Protein AF-A0A949LTR7-F1 (afdb_monomer)

Solvent-accessible surface area (backbone atoms only — not comparable to full-atom values): 5279 Å² total; per-residue (Å²): 134,69,56,54,28,78,69,15,49,50,75,56,52,43,36,53,49,37,47,53,50,52,53,50,49,37,59,75,67,66,65,77,76,85,50,67,54,61,42,52,28,47,50,28,43,52,51,14,49,18,23,39,54,26,18,62,63,39,41,64,54,27,56,50,42,54,72,78,45,63,91,60,30,19,37,57,93,46,51,41,68,52,49,30,56,52,28,38,51,50,13,52,49,30,44,60,47,32,77,74,53,112

Radius of gyration: 15.64 Å; Cα contacts (8 Å, |Δi|>4): 107; chains: 1; bounding box: 39×26×46 Å

Nearest PDB structures (foldseek):
  8zmg-assembly2_B  TM=3.250E-01  e=1.791E+00  Homo sapiens

Secondary structure (DSSP, 8-state):
--SEEGGGGHHHHHHHHHHHHHHHHHHHTT-----HHHHHHHHHHHHHHHHHHHHHHHHHHHHHHHHHSTTT-EETTEEHHHHHHHHHHHHHHHHHHTTT--

Sequence (102 aa):
MIIFRGWGSLVFFVPFFWIFALIGISIGMNYHETDPAALDVMMYRGGALALALSAFTLWPICNYRARVAPGVDTFSFIPMRYWTWVALAGAIGLLGWSFFAT

Structure (mmCIF, N/CA/C/O backbone):
data_AF-A0A949LTR7-F1
#
_entry.id   AF-A0A949LTR7-F1
#
loop_
_atom_site.group_PDB
_atom_site.id
_atom_site.type_symbol
_atom_site.label_atom_id
_atom_site.label_alt_id
_atom_site.label_comp_id
_atom_site.label_asym_id
_atom_site.label_entity_id
_atom_site.label_seq_id
_atom_site.pdbx_PDB_ins_code
_atom_site.Cartn_x
_atom_site.Cartn_y
_atom_site.Cartn_z
_atom_site.occupancy
_atom_site.B_iso_or_equiv
_atom_site.auth_seq_id
_atom_site.auth_comp_id
_atom_site.auth_asym_id
_atom_site.auth_atom_id
_atom_site.pdbx_PDB_model_num
ATOM 1 N N . MET A 1 1 ? -24.288 8.442 4.604 1.00 44.59 1 MET A N 1
ATOM 2 C CA . MET A 1 1 ? -23.290 7.368 4.793 1.00 44.59 1 MET A CA 1
ATOM 3 C C . MET A 1 1 ? -21.921 7.999 4.595 1.00 44.59 1 MET A C 1
ATOM 5 O O . MET A 1 1 ? -21.597 8.364 3.474 1.00 44.59 1 MET A O 1
ATOM 9 N N . ILE A 1 2 ? -21.197 8.304 5.673 1.00 56.44 2 ILE A N 1
ATOM 10 C CA . ILE A 1 2 ? -19.933 9.042 5.558 1.00 56.44 2 ILE A CA 1
ATOM 11 C C . ILE A 1 2 ? -18.863 8.030 5.136 1.00 56.44 2 ILE A C 1
ATOM 13 O O . ILE A 1 2 ? -18.487 7.176 5.930 1.00 56.44 2 ILE A O 1
ATOM 17 N N . ILE A 1 3 ? -18.417 8.101 3.878 1.00 68.00 3 ILE A N 1
ATOM 18 C CA . ILE A 1 3 ? -17.377 7.227 3.296 1.00 68.00 3 ILE A CA 1
ATOM 19 C C . ILE A 1 3 ? -16.071 7.286 4.118 1.00 68.00 3 ILE A C 1
ATOM 21 O O . ILE A 1 3 ? -15.303 6.328 4.135 1.00 68.00 3 ILE A O 1
ATOM 25 N N . PHE A 1 4 ? -15.852 8.377 4.856 1.00 74.62 4 PHE A N 1
ATOM 26 C CA . PHE A 1 4 ? -14.691 8.606 5.710 1.00 74.62 4 PHE A CA 1
ATOM 27 C C . PHE A 1 4 ? -15.123 8.934 7.140 1.00 74.62 4 PHE A C 1
ATOM 29 O O . PHE A 1 4 ? -15.634 10.022 7.394 1.00 74.62 4 PHE A O 1
ATOM 36 N N . ARG A 1 5 ? -14.901 8.041 8.106 1.00 78.81 5 ARG A N 1
ATOM 37 C CA . ARG A 1 5 ? -15.183 8.336 9.516 1.00 78.81 5 ARG A CA 1
ATOM 38 C C . ARG A 1 5 ? -13.888 8.416 10.315 1.00 78.81 5 ARG A C 1
ATOM 40 O O . ARG A 1 5 ? -13.102 7.468 10.327 1.00 78.81 5 ARG A O 1
ATOM 47 N N . GLY A 1 6 ? -13.689 9.553 10.984 1.00 82.38 6 GLY A N 1
ATOM 48 C CA . GLY A 1 6 ? -12.510 9.815 11.809 1.00 82.38 6 GLY A CA 1
ATOM 49 C C . GLY A 1 6 ? -11.223 9.784 10.987 1.00 82.38 6 GLY A C 1
ATOM 50 O O . GLY A 1 6 ? -11.108 10.457 9.966 1.00 82.38 6 GLY A O 1
ATOM 51 N N . TRP A 1 7 ? -10.270 8.964 11.415 1.00 84.19 7 TRP A N 1
ATOM 52 C CA . TRP A 1 7 ? -8.961 8.815 10.774 1.00 84.19 7 TRP A CA 1
ATOM 53 C C . TRP A 1 7 ? -8.993 7.952 9.502 1.00 84.19 7 TRP A C 1
ATOM 55 O O . TRP A 1 7 ? -7.964 7.774 8.853 1.00 84.19 7 TRP A O 1
ATOM 65 N N . GLY A 1 8 ? -10.171 7.460 9.094 1.00 81.62 8 GLY A N 1
ATOM 66 C CA . GLY A 1 8 ? -10.347 6.688 7.862 1.00 81.62 8 GLY A CA 1
ATOM 67 C C . GLY A 1 8 ? -9.944 7.434 6.585 1.00 81.62 8 GLY A C 1
ATOM 68 O O . GLY A 1 8 ? -9.580 6.800 5.603 1.00 81.62 8 GLY A O 1
ATOM 69 N N . SER A 1 9 ? -9.923 8.769 6.587 1.00 87.06 9 SER A N 1
ATOM 70 C CA . SER A 1 9 ? -9.433 9.560 5.448 1.00 87.06 9 SER A CA 1
ATOM 71 C C . SER A 1 9 ? -7.943 9.361 5.155 1.00 87.06 9 SER A C 1
ATOM 73 O O . SER A 1 9 ? -7.541 9.440 3.994 1.00 87.06 9 SER A O 1
ATOM 75 N N . LEU A 1 10 ? -7.122 9.027 6.158 1.00 86.81 10 LEU A N 1
ATOM 76 C CA . LEU A 1 10 ? -5.695 8.761 5.948 1.00 86.81 10 LEU A CA 1
ATOM 77 C C . LEU A 1 10 ? -5.446 7.573 5.025 1.00 86.81 10 LEU A C 1
ATOM 79 O O . LEU A 1 10 ? -4.456 7.558 4.302 1.00 86.81 10 LEU A O 1
ATOM 83 N N . VAL A 1 11 ? -6.354 6.599 5.018 1.00 85.56 11 VAL A N 1
ATOM 84 C CA . VAL A 1 11 ? -6.273 5.436 4.132 1.00 85.56 11 VAL A CA 1
ATOM 85 C C . VAL A 1 11 ? -6.296 5.849 2.658 1.00 85.56 11 VAL A C 1
ATOM 87 O O . VAL A 1 11 ? -5.711 5.164 1.829 1.00 85.56 11 VAL A O 1
ATOM 90 N N . PHE A 1 12 ? -6.931 6.976 2.332 1.00 86.06 12 PHE A N 1
ATOM 91 C CA . PHE A 1 12 ? -6.942 7.539 0.987 1.00 86.06 12 PHE A CA 1
ATOM 92 C C . PHE A 1 12 ? -5.761 8.490 0.760 1.00 86.06 12 PHE A C 1
ATOM 94 O O . PHE A 1 12 ? -5.040 8.359 -0.226 1.00 86.06 12 PHE A O 1
ATOM 101 N N . PHE A 1 13 ? -5.514 9.420 1.686 1.00 90.62 13 PHE A N 1
ATOM 102 C CA . PHE A 1 13 ? -4.482 10.444 1.496 1.00 90.62 13 PHE A CA 1
ATOM 103 C C . PHE A 1 13 ? -3.051 9.898 1.512 1.00 90.62 13 PHE A C 1
ATOM 105 O O . PHE A 1 13 ? -2.212 10.411 0.777 1.00 90.62 13 PHE A O 1
ATOM 112 N N . VAL A 1 14 ? -2.757 8.866 2.309 1.00 92.44 14 VAL A N 1
ATOM 113 C CA . VAL A 1 14 ? -1.396 8.316 2.417 1.00 92.44 14 VAL A CA 1
ATOM 114 C C . VAL A 1 14 ? -0.945 7.646 1.106 1.00 92.44 14 VAL A C 1
ATOM 116 O O . VAL A 1 14 ? 0.122 8.016 0.615 1.00 92.44 14 VAL A O 1
ATOM 119 N N . PRO A 1 15 ? -1.731 6.751 0.470 1.00 89.38 15 PRO A N 1
ATOM 120 C CA . PRO A 1 15 ? -1.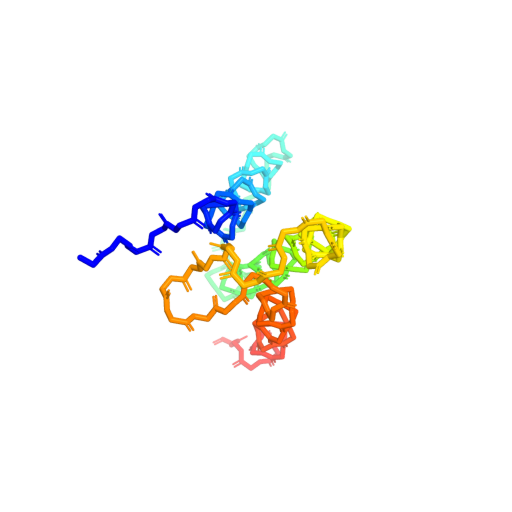415 6.245 -0.868 1.00 89.38 15 PRO A CA 1
ATOM 121 C C . PRO A 1 15 ? -1.265 7.331 -1.920 1.00 89.38 15 PRO A C 1
ATOM 123 O O . PRO A 1 15 ? -0.290 7.320 -2.666 1.00 89.38 15 PRO A O 1
ATOM 126 N N . PHE A 1 16 ? -2.180 8.301 -1.949 1.00 90.50 16 PHE A N 1
ATOM 127 C CA . PHE A 1 16 ? -2.088 9.414 -2.891 1.00 90.50 16 PHE A CA 1
ATOM 128 C C . PHE A 1 16 ? -0.797 10.216 -2.708 1.00 90.50 16 PHE A C 1
ATOM 130 O O . PHE A 1 16 ? -0.119 10.514 -3.689 1.00 90.50 16 PHE A O 1
ATOM 137 N N . PHE A 1 17 ? -0.420 10.511 -1.463 1.00 94.50 17 PHE A N 1
ATOM 138 C CA . PHE A 1 17 ? 0.836 11.186 -1.153 1.00 94.50 17 PHE A CA 1
ATOM 139 C C . PHE A 1 17 ? 2.046 10.412 -1.689 1.00 94.50 17 PHE A C 1
ATOM 141 O O . PHE A 1 17 ? 2.878 11.000 -2.376 1.00 94.50 17 PHE A O 1
ATOM 148 N N . TRP A 1 18 ? 2.136 9.102 -1.437 1.00 94.88 18 TRP A N 1
ATOM 149 C CA . TRP A 1 18 ? 3.267 8.297 -1.908 1.00 94.88 18 TRP A CA 1
ATOM 150 C C . TRP A 1 18 ? 3.330 8.183 -3.432 1.00 94.88 18 TRP A C 1
ATOM 152 O O . TRP A 1 18 ? 4.424 8.236 -3.989 1.00 94.88 18 TRP A O 1
ATOM 162 N N . ILE A 1 19 ? 2.185 8.090 -4.114 1.00 91.56 19 ILE A N 1
ATOM 163 C CA . ILE A 1 19 ? 2.130 8.104 -5.583 1.00 91.56 19 ILE A CA 1
ATOM 164 C C . ILE A 1 19 ? 2.703 9.421 -6.118 1.00 91.56 19 ILE A C 1
ATOM 166 O O . ILE A 1 19 ? 3.622 9.403 -6.934 1.00 91.56 19 ILE A O 1
ATOM 170 N N . PHE A 1 20 ? 2.217 10.566 -5.630 1.00 92.56 20 PHE A N 1
ATOM 171 C CA . PHE A 1 20 ? 2.711 11.871 -6.078 1.00 92.56 20 PHE A CA 1
ATOM 172 C C . PHE A 1 20 ? 4.175 12.115 -5.704 1.00 92.56 20 PHE A C 1
ATOM 174 O O . PHE A 1 20 ? 4.910 12.702 -6.495 1.00 92.56 20 PHE A O 1
ATOM 181 N N . ALA A 1 21 ? 4.619 11.642 -4.539 1.00 92.88 21 ALA A N 1
ATOM 182 C CA . ALA A 1 21 ? 6.016 11.733 -4.130 1.00 92.88 21 ALA A CA 1
ATOM 183 C C . ALA A 1 21 ? 6.930 10.950 -5.083 1.00 92.88 21 ALA A C 1
ATOM 185 O O . ALA A 1 21 ? 7.950 11.479 -5.516 1.00 92.88 21 ALA A O 1
ATOM 186 N N . LEU A 1 22 ? 6.552 9.724 -5.460 1.00 91.31 22 LEU A N 1
ATOM 187 C CA . LEU A 1 22 ? 7.322 8.915 -6.407 1.00 91.31 22 LEU A CA 1
ATOM 188 C C . LEU A 1 22 ? 7.337 9.531 -7.809 1.00 91.31 22 LEU A C 1
ATOM 190 O O . LEU A 1 22 ? 8.404 9.602 -8.411 1.00 91.31 22 LEU A O 1
ATOM 194 N N . ILE A 1 23 ? 6.205 10.058 -8.288 1.00 89.38 23 ILE A N 1
ATOM 195 C CA . ILE A 1 23 ? 6.151 10.812 -9.553 1.00 89.38 23 ILE A CA 1
ATOM 196 C C . ILE A 1 23 ? 7.097 12.020 -9.496 1.00 89.38 23 ILE A C 1
ATOM 198 O O . ILE A 1 23 ? 7.885 12.235 -10.415 1.00 89.38 23 ILE A O 1
ATOM 202 N N . GLY A 1 24 ? 7.064 12.787 -8.404 1.00 89.75 24 GLY A N 1
ATOM 203 C CA . GLY A 1 24 ? 7.948 13.934 -8.202 1.00 89.75 24 GLY A CA 1
ATOM 204 C C . GLY A 1 24 ? 9.431 13.553 -8.193 1.00 89.75 24 GLY A C 1
ATOM 205 O O . GLY A 1 24 ? 10.240 14.253 -8.800 1.00 89.75 24 GLY A O 1
ATOM 206 N N . ILE A 1 25 ? 9.788 12.425 -7.569 1.00 89.44 25 ILE A N 1
ATOM 207 C CA . ILE A 1 25 ? 11.156 11.883 -7.584 1.00 89.44 25 ILE A CA 1
ATOM 208 C C . ILE A 1 25 ? 11.569 11.512 -9.010 1.00 89.44 25 ILE A C 1
ATOM 210 O O . ILE A 1 25 ? 12.651 11.904 -9.440 1.00 89.44 25 ILE A O 1
ATOM 214 N N . SER A 1 26 ? 10.717 10.816 -9.768 1.00 87.75 26 SER A N 1
ATOM 215 C CA . SER A 1 26 ? 11.011 10.449 -11.159 1.00 87.75 26 SER A CA 1
ATOM 216 C C . SER A 1 26 ? 11.258 11.676 -12.039 1.00 87.75 26 SER A C 1
ATOM 218 O O . SER A 1 26 ? 12.246 11.705 -12.774 1.00 87.75 26 SER A O 1
ATOM 220 N N . ILE A 1 27 ? 10.423 12.714 -11.906 1.00 88.25 27 ILE A N 1
ATOM 221 C CA . ILE A 1 27 ? 10.603 13.992 -12.610 1.00 88.25 27 ILE A CA 1
ATOM 222 C C . ILE A 1 27 ? 11.919 14.658 -12.186 1.00 88.25 27 ILE A C 1
ATOM 224 O O . ILE A 1 27 ? 12.704 15.058 -13.041 1.00 88.25 27 ILE A O 1
ATOM 228 N N . GLY A 1 28 ? 12.200 14.743 -10.882 1.00 89.44 28 GLY A N 1
ATOM 229 C CA . GLY A 1 28 ? 13.423 15.365 -10.360 1.00 89.44 28 GLY A CA 1
ATOM 230 C C . GLY A 1 28 ? 14.711 14.642 -10.767 1.00 89.44 28 GLY A C 1
ATOM 231 O O . GLY A 1 28 ? 15.750 15.277 -10.928 1.00 89.44 28 GLY A O 1
ATOM 232 N N . MET A 1 29 ? 14.642 13.328 -10.986 1.00 90.19 29 MET A N 1
ATOM 233 C CA . MET A 1 29 ? 15.749 12.518 -11.502 1.00 90.19 29 MET A CA 1
ATOM 234 C C . MET A 1 2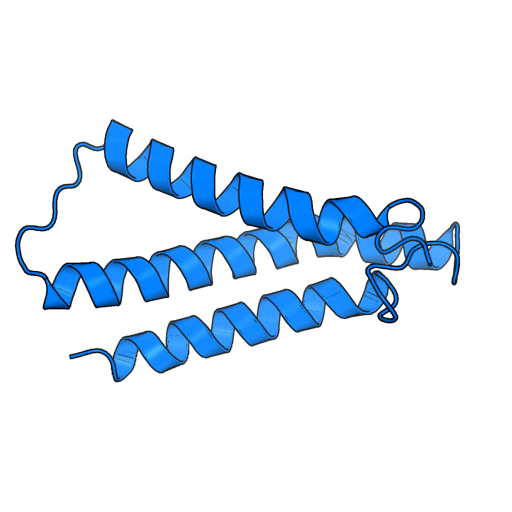9 ? 15.884 12.578 -13.031 1.00 90.19 29 MET A C 1
ATOM 236 O O . MET A 1 29 ? 16.778 11.936 -13.578 1.00 90.19 29 MET A O 1
ATOM 240 N N . ASN A 1 30 ? 15.017 13.326 -13.724 1.00 84.62 30 ASN A N 1
ATOM 241 C CA . ASN A 1 30 ? 14.889 13.322 -15.183 1.00 84.62 30 ASN A CA 1
ATOM 242 C C . ASN A 1 30 ? 14.716 11.909 -15.768 1.00 84.62 30 ASN A C 1
ATOM 244 O O . ASN A 1 30 ? 15.100 11.660 -16.910 1.00 84.62 30 ASN A O 1
ATOM 248 N N . TYR A 1 31 ? 14.123 10.977 -15.019 1.00 80.56 31 TYR A N 1
ATOM 249 C CA . TYR A 1 31 ? 13.899 9.622 -15.512 1.00 80.56 31 TYR A CA 1
ATO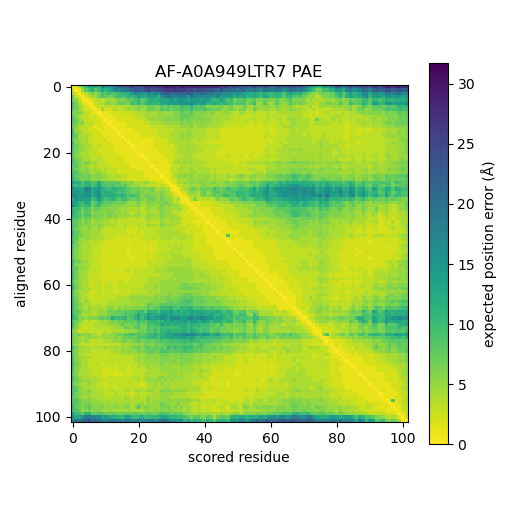M 250 C C . TYR A 1 31 ? 12.828 9.643 -16.605 1.00 80.56 31 TYR A C 1
ATOM 252 O O . TYR A 1 31 ? 11.680 9.998 -16.338 1.00 80.56 31 TYR A O 1
ATOM 260 N N . HIS A 1 32 ? 13.216 9.291 -17.830 1.00 78.44 32 HIS A N 1
ATOM 261 C CA . HIS A 1 32 ? 12.328 9.205 -18.985 1.00 78.44 32 HIS A CA 1
ATOM 262 C C . HIS A 1 32 ? 12.519 7.839 -19.631 1.00 78.44 32 HIS A C 1
ATOM 264 O O . HIS A 1 32 ? 13.586 7.556 -20.174 1.00 78.44 32 HIS A O 1
ATOM 270 N N . GLU A 1 33 ? 11.485 7.007 -19.561 1.00 79.12 33 GLU A N 1
ATOM 271 C CA . GLU A 1 33 ? 11.450 5.732 -20.266 1.00 79.12 33 GLU A CA 1
ATOM 272 C C . GLU A 1 33 ? 10.767 5.934 -21.619 1.00 79.12 33 GLU A C 1
ATOM 274 O O . GLU A 1 33 ? 9.685 6.520 -21.689 1.00 79.12 33 GLU A O 1
ATOM 279 N N . THR A 1 34 ? 11.421 5.500 -22.695 1.00 82.00 34 THR A N 1
ATOM 280 C CA . THR A 1 34 ? 10.898 5.673 -24.067 1.00 82.00 34 THR A CA 1
ATOM 281 C C . THR A 1 34 ? 10.235 4.412 -24.602 1.00 82.00 34 THR A C 1
ATOM 283 O O . THR A 1 34 ? 9.436 4.494 -25.534 1.00 82.00 34 THR A O 1
ATOM 286 N N . ASP A 1 35 ? 10.531 3.264 -23.992 1.00 86.06 35 ASP A N 1
ATOM 287 C CA . ASP A 1 35 ? 9.880 2.000 -24.296 1.00 86.06 35 ASP A CA 1
ATOM 288 C C . ASP A 1 35 ? 8.558 1.880 -23.506 1.00 86.06 35 ASP A C 1
ATOM 290 O O . ASP A 1 35 ? 8.581 1.860 -22.270 1.00 86.06 35 ASP A O 1
ATOM 294 N N . PRO A 1 36 ? 7.394 1.796 -24.181 1.00 81.94 36 PRO A N 1
ATOM 295 C CA . PRO A 1 36 ? 6.103 1.662 -23.511 1.00 81.94 36 PRO A CA 1
ATOM 296 C C . PRO A 1 36 ? 5.992 0.393 -22.651 1.00 81.94 36 PRO A C 1
ATOM 298 O O . PRO A 1 36 ? 5.347 0.443 -21.605 1.00 81.94 36 PRO A O 1
ATOM 301 N N . ALA A 1 37 ? 6.655 -0.710 -23.018 1.00 82.62 37 ALA A N 1
ATOM 302 C CA . ALA A 1 37 ? 6.637 -1.938 -22.218 1.00 82.62 37 ALA A CA 1
ATOM 303 C C . ALA A 1 37 ? 7.388 -1.755 -20.887 1.00 82.62 37 ALA A C 1
ATOM 305 O O . ALA A 1 37 ? 6.907 -2.124 -19.812 1.00 82.62 37 ALA A O 1
ATOM 306 N N . ALA A 1 38 ? 8.556 -1.111 -20.937 1.00 82.62 38 ALA A N 1
ATOM 307 C CA . ALA A 1 38 ? 9.330 -0.779 -19.745 1.00 82.62 38 ALA A CA 1
ATOM 308 C C . ALA A 1 38 ? 8.609 0.249 -18.853 1.00 82.62 38 ALA A C 1
ATOM 310 O O . ALA A 1 38 ? 8.677 0.150 -17.622 1.00 82.62 38 ALA A O 1
ATOM 311 N N . LEU A 1 39 ? 7.873 1.191 -19.455 1.00 83.06 39 LEU A N 1
ATOM 312 C CA . LEU A 1 39 ? 7.054 2.165 -18.736 1.00 83.06 39 LEU A CA 1
ATOM 313 C C . LEU A 1 39 ? 5.925 1.486 -17.949 1.00 83.06 39 LEU A C 1
ATOM 315 O O . LEU A 1 39 ? 5.760 1.778 -16.764 1.00 83.06 39 LEU A O 1
ATOM 319 N N . ASP A 1 40 ? 5.198 0.545 -18.554 1.00 81.44 40 ASP A N 1
ATOM 320 C CA . ASP A 1 40 ? 4.130 -0.195 -17.869 1.00 81.44 40 ASP A CA 1
ATOM 321 C C . ASP A 1 40 ? 4.677 -0.970 -16.663 1.00 81.44 40 ASP A C 1
ATOM 323 O O . ASP A 1 40 ? 4.161 -0.857 -15.544 1.00 81.44 40 ASP A O 1
ATOM 327 N N . VAL A 1 41 ? 5.790 -1.689 -16.839 1.00 85.69 41 VAL A N 1
ATOM 328 C CA . VAL A 1 41 ? 6.472 -2.401 -15.744 1.00 85.69 41 VAL A CA 1
ATOM 329 C C . VAL A 1 41 ? 6.899 -1.435 -14.632 1.00 85.69 41 VAL A C 1
ATOM 331 O O . VAL A 1 41 ? 6.723 -1.735 -13.444 1.00 85.69 41 VAL A O 1
ATOM 334 N N . MET A 1 42 ? 7.432 -0.263 -14.988 1.00 85.44 42 MET A N 1
ATOM 335 C CA . MET A 1 42 ? 7.807 0.780 -14.032 1.00 85.44 42 MET A CA 1
ATOM 336 C C . MET A 1 42 ? 6.586 1.297 -13.259 1.00 85.44 42 MET A C 1
ATOM 338 O O . MET A 1 42 ? 6.671 1.443 -12.039 1.00 85.44 42 MET A O 1
ATOM 342 N N . MET A 1 43 ? 5.443 1.511 -13.916 1.00 85.50 43 MET A N 1
ATOM 343 C CA . MET A 1 43 ? 4.206 1.953 -13.264 1.00 85.50 43 MET A CA 1
ATOM 344 C C . MET A 1 43 ? 3.683 0.917 -12.265 1.00 85.50 43 MET A C 1
ATOM 346 O O . MET A 1 43 ? 3.336 1.284 -11.139 1.00 85.50 43 MET A O 1
ATOM 350 N N . TYR A 1 44 ? 3.693 -0.376 -12.610 1.00 88.12 44 TYR A N 1
ATOM 351 C CA . TYR A 1 44 ? 3.312 -1.443 -11.676 1.00 88.12 44 TYR A CA 1
ATOM 352 C C . TYR A 1 44 ? 4.235 -1.494 -10.454 1.00 88.12 44 TYR A C 1
ATOM 354 O O . TYR A 1 44 ? 3.760 -1.573 -9.319 1.00 88.12 44 TYR A O 1
ATOM 362 N N . ARG A 1 45 ? 5.553 -1.398 -10.657 1.00 89.62 45 ARG A N 1
ATOM 363 C CA . ARG A 1 45 ? 6.543 -1.413 -9.565 1.00 89.62 45 ARG A CA 1
ATOM 364 C C . ARG A 1 45 ? 6.483 -0.152 -8.706 1.00 89.62 45 ARG A C 1
ATOM 366 O O . ARG A 1 45 ? 6.560 -0.246 -7.483 1.00 89.62 45 ARG A O 1
ATOM 373 N N . GLY A 1 46 ? 6.297 1.012 -9.323 1.00 89.50 46 GLY A N 1
ATOM 374 C CA . GLY A 1 46 ? 6.110 2.289 -8.637 1.00 89.50 46 GLY A CA 1
ATOM 375 C C . GLY A 1 46 ? 4.829 2.301 -7.807 1.00 89.50 46 GLY A C 1
ATOM 376 O O . GLY A 1 46 ? 4.857 2.674 -6.636 1.00 89.50 46 GLY A O 1
ATOM 377 N N . GLY A 1 47 ? 3.724 1.801 -8.363 1.00 89.81 47 GLY A N 1
ATOM 378 C CA . GLY A 1 47 ? 2.467 1.614 -7.639 1.00 89.81 47 GLY A CA 1
ATOM 379 C C . GLY A 1 47 ? 2.599 0.622 -6.481 1.00 89.81 47 GLY A C 1
ATOM 380 O O . GLY A 1 47 ? 2.131 0.898 -5.375 1.00 89.81 47 GLY A O 1
ATOM 381 N N . ALA A 1 48 ? 3.299 -0.497 -6.691 1.00 92.75 48 ALA A N 1
ATOM 382 C CA . ALA A 1 48 ? 3.589 -1.465 -5.637 1.00 92.75 48 ALA A CA 1
ATOM 383 C C . ALA A 1 48 ? 4.394 -0.837 -4.490 1.00 92.75 48 ALA A C 1
ATOM 385 O O . ALA A 1 48 ? 4.039 -0.996 -3.320 1.00 92.75 48 ALA A O 1
ATOM 386 N N . LEU A 1 49 ? 5.439 -0.071 -4.815 1.00 94.06 49 LEU A N 1
ATOM 387 C CA . LEU A 1 49 ? 6.250 0.645 -3.834 1.00 94.06 49 LEU A CA 1
ATOM 388 C C . LEU A 1 49 ? 5.423 1.691 -3.077 1.00 94.06 49 LEU A C 1
ATOM 390 O O . LEU A 1 49 ? 5.507 1.757 -1.851 1.00 94.06 49 LEU A O 1
ATOM 394 N N . ALA A 1 50 ? 4.580 2.458 -3.776 1.00 93.81 50 ALA A N 1
ATOM 395 C CA . ALA A 1 50 ? 3.693 3.437 -3.154 1.00 93.81 50 ALA A CA 1
ATOM 396 C C . ALA A 1 50 ? 2.771 2.777 -2.120 1.00 93.81 50 ALA A C 1
ATOM 398 O O . ALA A 1 50 ? 2.653 3.254 -0.990 1.00 93.81 50 ALA A O 1
ATOM 399 N N . LEU A 1 51 ? 2.149 1.649 -2.475 1.00 93.19 51 LEU A N 1
ATOM 400 C CA . LEU A 1 51 ? 1.266 0.907 -1.576 1.00 93.19 51 LEU A CA 1
ATOM 401 C C . LEU A 1 51 ? 2.021 0.278 -0.399 1.00 93.19 51 LEU A C 1
ATOM 403 O O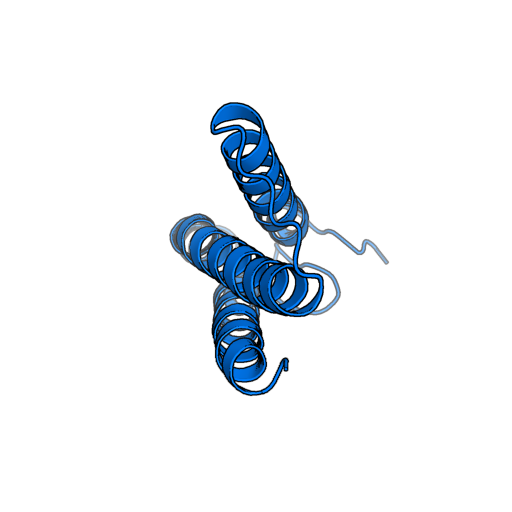 . LEU A 1 51 ? 1.513 0.301 0.723 1.00 93.19 51 LEU A O 1
ATOM 407 N N . ALA A 1 52 ? 3.238 -0.224 -0.612 1.00 93.69 52 ALA A N 1
ATOM 408 C CA . ALA A 1 52 ? 4.074 -0.769 0.456 1.00 93.69 52 ALA A CA 1
ATOM 409 C C . ALA A 1 52 ? 4.489 0.314 1.468 1.00 93.69 52 ALA A C 1
ATOM 411 O O . ALA A 1 52 ? 4.336 0.129 2.678 1.00 93.69 52 ALA A O 1
ATOM 412 N N . LEU A 1 53 ? 4.941 1.475 0.985 1.00 94.62 53 LEU A N 1
ATOM 413 C CA . LEU A 1 53 ? 5.270 2.629 1.827 1.00 94.62 53 LEU A CA 1
ATOM 414 C C . LEU A 1 53 ? 4.033 3.156 2.559 1.00 94.62 53 LEU A C 1
ATOM 416 O O . LEU A 1 53 ? 4.113 3.506 3.739 1.00 94.62 53 LEU A O 1
ATOM 420 N N . SER A 1 54 ? 2.874 3.127 1.900 1.00 92.88 54 SER A N 1
ATOM 421 C CA . SER A 1 54 ? 1.590 3.465 2.519 1.00 92.88 54 SER A CA 1
ATOM 422 C C . SER A 1 54 ? 1.224 2.508 3.640 1.00 92.88 54 SER A C 1
ATOM 424 O O . SER A 1 54 ? 0.824 2.944 4.716 1.00 92.88 54 SER A O 1
ATOM 426 N N . ALA A 1 55 ? 1.393 1.202 3.430 1.00 92.19 55 ALA A N 1
ATOM 427 C CA . ALA A 1 55 ? 1.175 0.204 4.467 1.00 92.19 55 ALA A CA 1
ATOM 428 C C . ALA A 1 55 ? 2.109 0.453 5.661 1.00 92.19 55 ALA A C 1
ATOM 430 O O . ALA A 1 55 ? 1.653 0.471 6.805 1.00 92.19 55 ALA A O 1
ATOM 431 N N . PHE A 1 56 ? 3.388 0.732 5.400 1.00 93.00 56 PHE A N 1
ATOM 432 C CA . PHE A 1 56 ? 4.375 1.031 6.435 1.00 93.00 56 PHE A CA 1
ATOM 433 C C . PHE A 1 56 ? 4.015 2.281 7.255 1.00 93.00 56 PHE A C 1
ATOM 435 O O . PHE A 1 56 ? 4.098 2.258 8.481 1.00 93.00 56 PHE A O 1
ATOM 442 N N . THR A 1 57 ? 3.546 3.350 6.605 1.00 92.88 57 THR A N 1
ATOM 443 C CA . THR A 1 57 ? 3.114 4.585 7.291 1.00 92.88 57 THR A CA 1
ATOM 444 C C . THR A 1 57 ? 1.787 4.420 8.030 1.00 92.88 57 THR A C 1
ATOM 446 O O . THR A 1 57 ? 1.625 4.938 9.136 1.00 92.88 57 THR A O 1
ATOM 449 N N . LEU A 1 58 ? 0.837 3.670 7.468 1.00 90.69 58 LEU A N 1
ATOM 450 C CA . LEU A 1 58 ? -0.458 3.421 8.098 1.00 90.69 58 LEU A CA 1
ATOM 451 C C . LEU A 1 58 ? -0.356 2.453 9.280 1.00 90.69 58 LEU A C 1
ATOM 453 O O . LEU A 1 58 ? -1.130 2.597 10.222 1.00 90.69 58 LEU A O 1
ATOM 457 N N . TRP A 1 59 ? 0.578 1.497 9.272 1.00 91.44 59 TRP A N 1
ATOM 458 C CA . TRP A 1 59 ? 0.727 0.477 10.319 1.00 91.44 59 TRP A CA 1
ATOM 459 C C . TRP A 1 59 ? 0.752 1.038 11.754 1.00 91.44 59 TRP A C 1
ATOM 461 O O . TRP A 1 59 ? -0.091 0.626 12.561 1.00 91.44 59 TRP A O 1
ATOM 471 N N . PRO A 1 60 ? 1.666 1.961 12.128 1.00 91.06 60 PRO A N 1
ATOM 472 C CA . PRO A 1 60 ? 1.722 2.479 13.494 1.00 91.06 60 PRO A CA 1
ATOM 473 C C . PRO A 1 60 ? 0.450 3.250 13.866 1.00 91.06 60 PRO A C 1
ATOM 475 O O . PRO A 1 60 ? -0.063 3.091 14.974 1.00 91.06 60 PRO A O 1
ATOM 478 N N . ILE A 1 61 ? -0.104 4.021 12.926 1.00 89.75 61 ILE A N 1
ATOM 479 C CA . ILE A 1 61 ? -1.315 4.824 13.134 1.00 89.75 61 ILE A CA 1
ATOM 480 C C . ILE A 1 61 ? -2.517 3.912 13.380 1.00 89.75 61 ILE A C 1
ATOM 482 O O . ILE A 1 61 ? -3.233 4.080 14.365 1.00 89.75 61 ILE A O 1
ATOM 486 N N . CYS A 1 62 ? -2.713 2.906 12.529 1.00 87.81 62 CYS A N 1
ATOM 487 C CA . CYS A 1 62 ? -3.819 1.960 12.629 1.00 87.81 62 CYS A CA 1
ATOM 488 C C . CYS A 1 62 ? -3.763 1.169 13.940 1.00 87.81 62 CYS A C 1
ATOM 490 O O . CYS A 1 62 ? -4.788 1.013 14.604 1.00 87.81 62 CYS A O 1
ATOM 492 N N . ASN A 1 63 ? -2.575 0.715 14.351 1.00 88.25 63 ASN A N 1
ATOM 493 C CA . ASN A 1 63 ? -2.394 -0.012 15.609 1.00 88.25 63 ASN A CA 1
ATOM 494 C C . ASN A 1 63 ? -2.640 0.866 16.839 1.00 88.25 63 ASN A C 1
ATOM 496 O O . ASN A 1 63 ? -3.267 0.418 17.799 1.00 88.25 63 ASN A O 1
ATOM 500 N N . TYR A 1 64 ? -2.183 2.117 16.817 1.00 89.25 64 TYR A N 1
ATOM 501 C CA . TYR A 1 64 ? -2.448 3.065 17.895 1.00 89.25 64 TYR A CA 1
ATOM 502 C C . TYR A 1 64 ? -3.943 3.396 17.996 1.00 89.25 64 TYR A C 1
ATOM 504 O O . TYR A 1 64 ? -4.544 3.273 19.065 1.00 89.25 64 TYR A O 1
ATOM 512 N N . ARG A 1 65 ? -4.581 3.736 16.871 1.00 87.62 65 ARG A N 1
ATOM 513 C CA . ARG A 1 65 ? -6.011 4.068 16.807 1.00 87.62 65 ARG A CA 1
ATOM 514 C C . ARG A 1 65 ? -6.900 2.895 17.213 1.00 87.62 65 ARG A C 1
ATOM 516 O O . ARG A 1 65 ? -7.866 3.102 17.938 1.00 87.62 65 ARG A O 1
ATOM 523 N N . ALA A 1 66 ? -6.537 1.665 16.850 1.00 85.81 66 ALA A N 1
ATOM 524 C CA . ALA A 1 66 ? -7.258 0.469 17.286 1.00 85.81 66 ALA A CA 1
ATOM 525 C C . ALA A 1 66 ? -7.245 0.273 18.813 1.00 85.81 66 ALA A C 1
ATOM 527 O O . ALA A 1 66 ? -8.173 -0.332 19.344 1.00 85.81 66 ALA A O 1
ATOM 528 N N . ARG A 1 67 ? -6.224 0.785 19.518 1.00 87.19 67 ARG A N 1
ATOM 529 C CA . ARG A 1 67 ? -6.139 0.744 20.987 1.00 87.19 67 ARG A CA 1
ATOM 530 C C . ARG A 1 67 ? -6.894 1.896 21.647 1.00 87.19 67 ARG A C 1
ATOM 532 O O . ARG A 1 67 ? -7.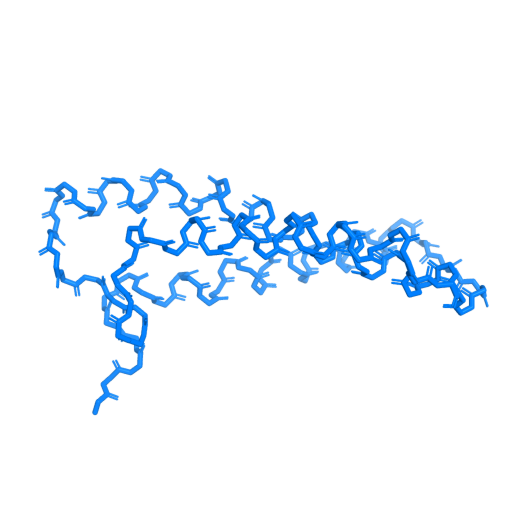564 1.679 22.647 1.00 87.19 67 ARG A O 1
ATOM 539 N N . VAL A 1 68 ? -6.773 3.108 21.105 1.00 88.06 68 VAL A N 1
ATOM 540 C CA . VAL A 1 68 ? -7.288 4.337 21.742 1.00 88.06 68 VAL A CA 1
ATOM 541 C C . VAL A 1 68 ? -8.741 4.644 21.365 1.00 88.06 68 VAL A C 1
ATOM 543 O O . VAL A 1 68 ? -9.469 5.232 22.157 1.00 88.06 68 VAL A O 1
ATOM 546 N N . ALA A 1 69 ? -9.182 4.249 20.171 1.00 83.06 69 ALA A N 1
ATOM 547 C CA . ALA A 1 69 ? -10.521 4.528 19.653 1.00 83.06 69 ALA A CA 1
ATOM 548 C C . ALA A 1 69 ? -11.070 3.338 18.830 1.00 83.06 69 ALA A C 1
ATOM 550 O O . ALA A 1 69 ? -11.317 3.465 17.623 1.00 83.06 69 ALA A O 1
ATOM 551 N N . PRO A 1 70 ? -11.256 2.156 19.451 1.00 81.25 70 PRO A N 1
ATOM 552 C CA . PRO A 1 70 ? -11.704 0.957 18.749 1.00 81.25 70 PRO A CA 1
ATOM 553 C C . PRO A 1 70 ? -13.080 1.160 18.101 1.00 81.25 70 PRO A C 1
ATOM 555 O O . PRO A 1 70 ? -14.015 1.655 18.723 1.00 81.25 70 PRO A O 1
ATOM 558 N N . GLY A 1 71 ? -13.210 0.771 16.829 1.00 78.81 71 GLY A N 1
ATOM 559 C CA . GLY A 1 71 ? -14.476 0.834 16.084 1.00 78.81 71 GLY A CA 1
ATOM 560 C C . GLY A 1 71 ? -14.920 2.237 15.651 1.00 78.81 71 GLY A C 1
ATOM 561 O O . GLY A 1 71 ? -15.965 2.373 15.020 1.00 78.81 71 GLY A O 1
ATOM 562 N N . VAL A 1 72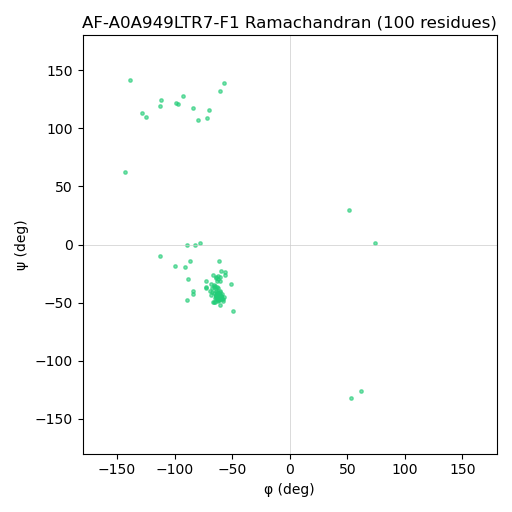 ? -14.140 3.280 15.952 1.00 81.50 72 VAL A N 1
ATOM 563 C CA . VAL A 1 72 ? -14.488 4.664 15.598 1.00 81.50 72 VAL A CA 1
ATOM 564 C C . VAL A 1 72 ? -14.082 4.999 14.163 1.00 81.50 72 VAL A C 1
ATOM 566 O O . VAL A 1 72 ? -14.847 5.663 13.458 1.00 81.50 72 VAL A O 1
ATOM 569 N N . ASP A 1 73 ? -12.907 4.525 13.733 1.00 84.12 73 ASP A N 1
ATOM 570 C CA . ASP A 1 73 ? -12.321 4.864 12.435 1.00 84.12 73 ASP A CA 1
ATOM 571 C C . ASP A 1 73 ? -12.613 3.808 11.373 1.00 84.12 73 ASP A C 1
ATOM 573 O O . ASP A 1 73 ? -12.222 2.638 11.480 1.00 84.12 73 ASP A O 1
ATOM 577 N N . THR A 1 74 ? -13.271 4.248 10.308 1.00 83.62 74 THR A N 1
ATOM 578 C CA . THR A 1 74 ? -13.629 3.407 9.165 1.00 83.62 74 THR A CA 1
ATOM 579 C C . THR A 1 74 ? -13.393 4.179 7.877 1.00 83.62 74 THR A C 1
ATOM 581 O O . THR A 1 74 ? -13.644 5.386 7.798 1.00 83.62 74 THR A O 1
ATOM 584 N N . PHE A 1 75 ? -12.893 3.473 6.868 1.00 81.50 75 PHE A N 1
ATOM 585 C CA . PHE A 1 75 ? -12.959 3.922 5.486 1.00 81.50 75 PHE A CA 1
ATOM 586 C C . PHE A 1 75 ? -13.899 2.969 4.755 1.00 81.50 75 PHE A C 1
ATOM 588 O O . PHE A 1 75 ? -13.681 1.753 4.738 1.00 81.50 75 PHE A O 1
ATOM 595 N N . SER A 1 76 ? -14.989 3.521 4.224 1.00 81.56 76 SER A N 1
ATOM 596 C CA . SER A 1 76 ? -16.161 2.756 3.810 1.00 81.56 76 SER A CA 1
ATOM 597 C C . SER A 1 76 ? -16.668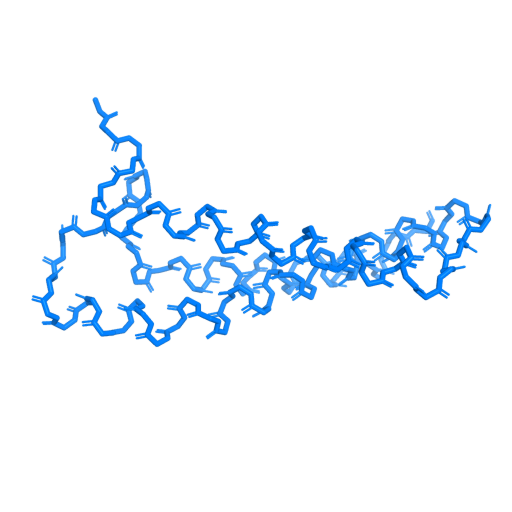 1.865 4.963 1.00 81.56 76 SER A C 1
ATOM 599 O O . SER A 1 76 ? -16.809 2.327 6.094 1.00 81.56 76 SER A O 1
ATOM 601 N N . PHE A 1 77 ? -16.932 0.587 4.701 1.00 81.88 77 PHE A N 1
ATOM 602 C CA . PHE A 1 77 ? -17.343 -0.421 5.683 1.00 81.88 77 PHE A CA 1
ATOM 603 C C . PHE A 1 77 ? -16.165 -1.163 6.340 1.00 81.88 77 PHE A C 1
ATOM 605 O O . PHE A 1 77 ? -16.384 -2.024 7.191 1.00 81.88 77 PHE A O 1
ATOM 612 N N . ILE A 1 78 ? -14.916 -0.852 5.970 1.00 83.00 78 ILE A N 1
ATOM 613 C CA . ILE A 1 78 ? -13.732 -1.573 6.448 1.00 83.00 78 ILE A CA 1
ATOM 614 C C . ILE A 1 78 ? -13.076 -0.788 7.600 1.00 83.00 78 ILE A C 1
ATOM 616 O O . ILE A 1 78 ? -12.665 0.366 7.413 1.00 83.00 78 ILE A O 1
ATOM 620 N N . PRO A 1 79 ? -12.926 -1.400 8.791 1.00 85.12 79 PRO A N 1
ATOM 621 C CA . PRO A 1 79 ? -12.186 -0.806 9.899 1.00 85.12 79 PRO A CA 1
ATOM 622 C C . PRO A 1 79 ? -10.747 -0.457 9.521 1.00 85.12 79 PRO A C 1
ATOM 624 O O . PRO A 1 79 ? -10.050 -1.257 8.894 1.00 85.12 79 PRO A O 1
ATOM 627 N N . MET A 1 80 ? -10.273 0.702 9.984 1.00 83.75 80 MET A N 1
ATOM 628 C CA . MET A 1 80 ? -8.936 1.228 9.675 1.00 83.75 80 MET A CA 1
ATOM 629 C C . MET A 1 80 ? -7.806 0.212 9.936 1.00 83.75 80 MET A C 1
ATOM 631 O O . MET A 1 80 ? -6.868 0.124 9.151 1.00 83.75 80 MET A O 1
ATOM 635 N N . ARG A 1 81 ? -7.947 -0.643 10.963 1.00 83.81 81 ARG A N 1
ATOM 636 C CA . ARG A 1 81 ? -6.969 -1.696 11.308 1.00 83.81 81 ARG A CA 1
ATOM 637 C C . ARG A 1 81 ? -6.644 -2.678 10.177 1.00 83.81 81 ARG A C 1
ATOM 639 O O . ARG A 1 81 ? -5.582 -3.287 10.199 1.00 83.81 81 ARG A O 1
ATOM 646 N N . TYR A 1 82 ? -7.562 -2.877 9.232 1.00 87.94 82 TYR A N 1
ATOM 647 C CA . TYR A 1 82 ? -7.377 -3.835 8.142 1.00 87.94 82 TYR A CA 1
ATOM 648 C C . TYR A 1 82 ? -6.743 -3.210 6.905 1.00 87.94 82 TYR A C 1
ATOM 650 O O . TYR A 1 82 ? -6.170 -3.925 6.088 1.00 87.94 82 TYR A O 1
ATOM 658 N N . TRP A 1 83 ? -6.795 -1.886 6.773 1.00 86.88 83 TRP A N 1
ATOM 659 C CA . TRP A 1 83 ? -6.342 -1.202 5.567 1.00 86.88 83 TRP A CA 1
ATOM 660 C C . TRP A 1 83 ? -4.842 -1.299 5.333 1.00 86.88 83 TRP A C 1
ATOM 662 O O . TRP A 1 83 ? -4.414 -1.306 4.184 1.00 86.88 83 TRP A O 1
ATOM 672 N N . THR A 1 84 ? -4.048 -1.469 6.389 1.00 89.38 84 THR A N 1
ATOM 673 C CA . THR A 1 84 ? -2.623 -1.763 6.233 1.00 89.38 84 THR A CA 1
ATOM 674 C C . THR A 1 84 ? -2.386 -3.073 5.484 1.00 89.38 84 THR A C 1
ATOM 676 O O . THR A 1 84 ? -1.540 -3.133 4.597 1.00 89.38 84 THR A O 1
ATOM 679 N N . TRP A 1 85 ? -3.166 -4.107 5.796 1.00 89.88 85 TRP A N 1
ATOM 680 C CA . TRP A 1 85 ? -3.077 -5.399 5.120 1.00 89.88 85 TRP A CA 1
ATOM 681 C C . TRP A 1 85 ? -3.644 -5.345 3.707 1.00 89.88 85 TRP A C 1
ATOM 683 O O . TRP A 1 85 ? -3.079 -5.957 2.810 1.00 89.88 85 TRP A O 1
ATOM 693 N N . VAL A 1 86 ? -4.715 -4.576 3.495 1.00 89.69 86 VAL A N 1
ATOM 694 C CA . VAL A 1 86 ? -5.269 -4.328 2.156 1.00 89.69 86 VAL A CA 1
ATOM 695 C C . VAL A 1 86 ? -4.234 -3.633 1.268 1.00 89.69 86 VAL A C 1
ATOM 697 O O . VAL A 1 86 ? -4.000 -4.076 0.147 1.00 89.69 86 VAL A O 1
ATOM 700 N N . ALA A 1 87 ? -3.565 -2.593 1.775 1.00 89.44 87 ALA A N 1
ATOM 701 C CA . ALA A 1 87 ? -2.506 -1.895 1.050 1.00 89.44 87 ALA A CA 1
ATOM 702 C C . ALA A 1 87 ? -1.311 -2.817 0.763 1.00 89.44 87 ALA A C 1
ATOM 704 O O . ALA A 1 87 ? -0.821 -2.847 -0.363 1.00 89.44 87 ALA A O 1
ATOM 705 N N . LEU A 1 88 ? -0.882 -3.621 1.742 1.00 92.12 88 LEU A N 1
ATOM 706 C CA . LEU A 1 88 ? 0.206 -4.582 1.554 1.00 92.12 88 LEU A CA 1
ATOM 707 C C . LEU A 1 88 ? -0.147 -5.666 0.523 1.00 92.12 88 LEU A C 1
ATOM 709 O O . LEU A 1 88 ? 0.671 -5.984 -0.335 1.00 92.12 88 LEU A O 1
ATOM 713 N N . ALA A 1 89 ? -1.365 -6.207 0.569 1.00 92.31 89 ALA A N 1
ATOM 714 C CA . ALA A 1 89 ? -1.841 -7.180 -0.410 1.00 92.31 89 ALA A CA 1
ATOM 715 C C . ALA A 1 89 ? -1.898 -6.573 -1.820 1.00 92.31 89 ALA A C 1
ATOM 717 O O . ALA A 1 89 ? -1.460 -7.207 -2.777 1.00 92.31 89 ALA A O 1
ATOM 718 N N . GLY A 1 90 ? -2.361 -5.324 -1.943 1.00 91.44 90 GLY A N 1
ATOM 719 C CA . GLY A 1 90 ? -2.318 -4.574 -3.198 1.00 91.44 90 GLY A CA 1
ATOM 720 C C . GLY A 1 90 ? -0.890 -4.371 -3.712 1.00 91.44 90 GLY A C 1
ATOM 721 O O . GLY A 1 90 ? -0.641 -4.562 -4.899 1.00 91.44 90 GLY A O 1
ATOM 722 N N . ALA A 1 91 ? 0.064 -4.066 -2.826 1.00 92.69 91 ALA A N 1
ATOM 723 C CA . ALA A 1 91 ? 1.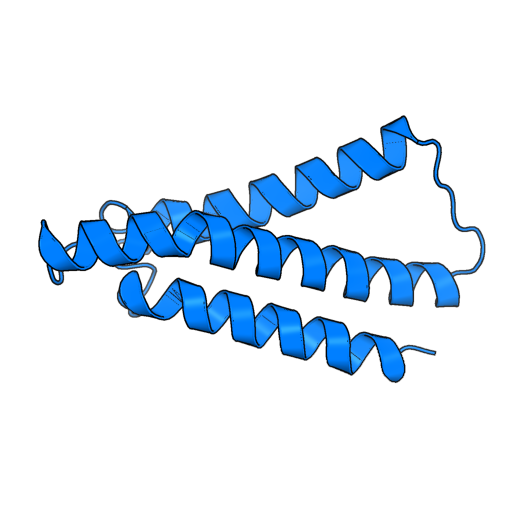475 -3.930 -3.183 1.00 92.69 91 ALA A CA 1
ATOM 724 C C . ALA A 1 91 ? 2.057 -5.237 -3.740 1.00 92.69 91 ALA A C 1
ATOM 726 O O . ALA A 1 91 ? 2.686 -5.232 -4.795 1.00 92.69 91 ALA A O 1
ATOM 727 N N . ILE A 1 92 ? 1.805 -6.362 -3.064 1.00 93.81 92 ILE A N 1
ATOM 728 C CA . ILE A 1 92 ? 2.244 -7.690 -3.516 1.00 93.81 92 ILE A CA 1
ATOM 729 C C . ILE A 1 92 ? 1.585 -8.046 -4.853 1.00 93.81 92 ILE A C 1
ATOM 731 O O . ILE A 1 92 ? 2.260 -8.555 -5.743 1.00 93.81 92 ILE A O 1
ATOM 735 N N . GLY A 1 93 ? 0.294 -7.746 -5.019 1.00 92.06 93 GLY A N 1
ATOM 736 C CA . GLY A 1 93 ? -0.439 -7.987 -6.260 1.00 92.06 93 GLY A CA 1
ATOM 737 C C . GLY A 1 93 ? 0.125 -7.204 -7.445 1.00 92.06 93 GLY A C 1
ATOM 738 O O . GLY A 1 93 ? 0.398 -7.797 -8.485 1.00 92.06 93 GLY A O 1
ATOM 739 N N . LEU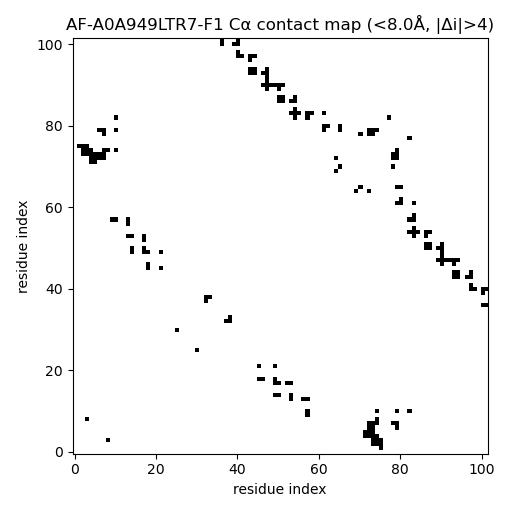 A 1 94 ? 0.367 -5.899 -7.281 1.00 91.62 94 LEU A N 1
ATOM 740 C CA . LEU A 1 94 ? 0.973 -5.062 -8.324 1.00 91.62 94 LEU A CA 1
ATOM 741 C C . LEU A 1 94 ? 2.407 -5.495 -8.644 1.00 91.62 94 LEU A C 1
ATOM 743 O O . LEU A 1 94 ? 2.786 -5.552 -9.812 1.00 91.62 94 LEU A O 1
ATOM 747 N N . LEU A 1 95 ? 3.193 -5.849 -7.623 1.00 91.81 95 LEU A N 1
ATOM 748 C CA . LEU A 1 95 ? 4.547 -6.353 -7.828 1.00 91.81 95 LEU A CA 1
ATOM 749 C C . LEU A 1 95 ? 4.530 -7.684 -8.585 1.00 91.81 95 LEU A C 1
ATOM 751 O O . LEU A 1 95 ? 5.292 -7.852 -9.531 1.00 91.81 95 LEU A O 1
ATOM 755 N N . GLY A 1 96 ? 3.643 -8.606 -8.208 1.00 91.50 96 GLY A N 1
ATOM 756 C CA . GLY A 1 96 ? 3.452 -9.878 -8.900 1.00 91.50 96 GLY A CA 1
ATOM 757 C C . GLY A 1 96 ? 3.031 -9.682 -10.356 1.00 91.50 96 GLY A C 1
ATOM 758 O O . GLY A 1 96 ? 3.605 -10.298 -11.248 1.00 91.50 96 GLY A O 1
ATOM 759 N N . TRP A 1 97 ? 2.092 -8.767 -10.611 1.00 89.62 97 TRP A N 1
ATOM 760 C CA . TRP A 1 97 ? 1.644 -8.439 -11.966 1.00 89.62 97 TRP A CA 1
ATOM 761 C C . TRP A 1 97 ? 2.758 -7.837 -12.828 1.00 89.62 97 TRP A C 1
ATOM 763 O O . TRP A 1 97 ? 2.814 -8.097 -14.026 1.00 89.62 97 TRP A O 1
ATOM 773 N N . SER A 1 98 ? 3.702 -7.111 -12.221 1.00 89.06 98 SER A N 1
ATOM 774 C CA . SER A 1 98 ? 4.840 -6.526 -12.943 1.00 89.06 98 SER A CA 1
ATOM 775 C C . SER A 1 98 ? 5.760 -7.551 -13.623 1.00 89.06 98 SER A C 1
ATOM 777 O O . SER A 1 98 ? 6.571 -7.161 -14.456 1.00 89.06 98 SER A O 1
ATOM 779 N N . PHE A 1 99 ? 5.658 -8.843 -13.286 1.00 88.12 99 PHE A N 1
ATOM 780 C CA . PHE A 1 99 ? 6.395 -9.921 -13.960 1.00 88.12 99 PHE A CA 1
ATOM 781 C C . PHE A 1 99 ? 5.678 -10.478 -15.197 1.00 88.12 99 PHE A C 1
ATOM 783 O O . PHE A 1 99 ? 6.290 -11.208 -15.970 1.00 88.12 99 PHE A O 1
ATOM 790 N N . PHE A 1 100 ? 4.394 -10.158 -15.365 1.00 86.00 100 PHE A N 1
ATOM 791 C CA . PHE A 1 100 ? 3.558 -10.612 -16.480 1.00 86.00 100 PHE A CA 1
ATOM 792 C C . PHE A 1 100 ? 3.141 -9.468 -17.409 1.00 86.00 100 PHE A C 1
ATOM 794 O O . PHE A 1 100 ? 2.582 -9.726 -18.470 1.00 86.00 100 PHE A O 1
ATOM 801 N N . ALA A 1 101 ? 3.394 -8.218 -17.013 1.00 72.62 101 ALA A N 1
ATOM 802 C CA . ALA A 1 101 ? 3.314 -7.068 -17.898 1.00 72.62 101 ALA A CA 1
ATOM 803 C C . ALA A 1 101 ? 4.502 -7.126 -18.875 1.00 72.62 101 ALA A C 1
ATOM 805 O O . ALA A 1 101 ? 5.651 -6.968 -18.461 1.00 72.62 101 ALA A O 1
ATOM 806 N N . THR A 1 102 ? 4.210 -7.425 -20.140 1.00 58.81 102 THR A N 1
ATOM 807 C CA . THR A 1 102 ? 5.145 -7.451 -21.278 1.00 58.81 102 THR A CA 1
ATOM 808 C C . THR A 1 102 ? 4.642 -6.540 -22.371 1.00 58.81 102 THR A C 1
ATOM 810 O O . THR A 1 102 ? 3.430 -6.661 -22.670 1.00 58.81 102 THR A O 1
#

Foldseek 3Di:
DPLWFDCQVLLVVQLVVQLVVLVVVCVVVVPDDPDPLVVLLVVLLSSLVSLLVSLVVLQVVLVVCCVPPNPRTDRHPHRSVCSSVVSNVSSVVSNVVSVVRD

Mean predicted aligned error: 5.24 Å

pLDDT: mean 86.34, std 7.7, range [44.59, 94.88]